Protein AF-A0A423SQ53-F1 (afdb_monomer)

Structure (mmCIF, N/CA/C/O backbone):
data_AF-A0A423SQ53-F1
#
_entry.id   AF-A0A423SQ53-F1
#
loop_
_atom_site.group_PDB
_atom_site.id
_atom_site.type_symbol
_atom_site.label_atom_id
_atom_site.label_alt_id
_atom_site.label_comp_id
_atom_site.label_asym_id
_atom_site.label_entity_id
_atom_site.label_seq_id
_atom_site.pdbx_PDB_ins_code
_atom_si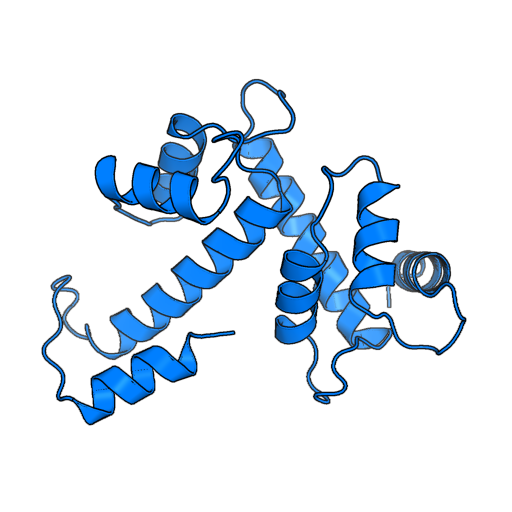te.Cartn_x
_atom_site.Cartn_y
_atom_site.Cartn_z
_atom_site.occupancy
_atom_site.B_iso_or_equiv
_atom_site.auth_seq_id
_atom_site.auth_comp_id
_atom_site.auth_asym_id
_atom_site.auth_atom_id
_atom_site.pdbx_PDB_model_num
ATOM 1 N N . MET A 1 1 ? -6.018 -8.595 -24.046 1.00 55.56 1 MET A N 1
ATOM 2 C CA . MET A 1 1 ? -5.252 -7.690 -23.165 1.00 55.56 1 MET A CA 1
ATOM 3 C C . MET A 1 1 ? -5.189 -6.324 -23.821 1.00 55.56 1 MET A C 1
ATOM 5 O O . MET A 1 1 ? -5.112 -6.282 -25.043 1.00 55.56 1 MET A O 1
ATOM 9 N N . ASP A 1 2 ? -5.276 -5.246 -23.039 1.00 64.12 2 ASP A N 1
ATOM 10 C CA . ASP A 1 2 ? -5.103 -3.875 -23.538 1.00 64.12 2 ASP A CA 1
ATOM 11 C C . ASP A 1 2 ? -3.692 -3.737 -24.159 1.00 64.12 2 ASP A C 1
ATOM 13 O O . ASP A 1 2 ? -2.714 -4.070 -23.480 1.00 64.12 2 ASP A O 1
ATOM 17 N N . PRO A 1 3 ? -3.553 -3.299 -25.428 1.00 65.38 3 PRO A N 1
ATOM 18 C CA . PRO A 1 3 ? -2.254 -3.109 -26.080 1.00 65.38 3 PRO A CA 1
ATOM 19 C C . PRO A 1 3 ? -1.289 -2.227 -25.276 1.00 65.38 3 PRO A C 1
ATOM 21 O O . PRO A 1 3 ? -0.073 -2.421 -25.337 1.00 65.38 3 PRO A O 1
ATOM 24 N N . ASN A 1 4 ? -1.829 -1.300 -24.482 1.00 80.25 4 ASN A N 1
ATOM 25 C CA . ASN A 1 4 ? -1.044 -0.406 -23.641 1.00 80.25 4 ASN A CA 1
ATOM 26 C C . ASN A 1 4 ? -0.337 -1.155 -22.502 1.00 80.25 4 ASN A C 1
ATOM 28 O O . ASN A 1 4 ? 0.798 -0.818 -22.180 1.00 80.25 4 ASN A O 1
ATOM 32 N N . ILE A 1 5 ? -0.946 -2.212 -21.944 1.00 84.62 5 ILE A N 1
ATOM 33 C CA . ILE A 1 5 ? -0.355 -3.007 -20.851 1.00 84.62 5 ILE A CA 1
ATOM 34 C C . ILE A 1 5 ? 0.900 -3.735 -21.332 1.00 84.62 5 ILE A C 1
ATOM 36 O O . ILE A 1 5 ? 1.901 -3.751 -20.627 1.00 84.62 5 ILE A O 1
ATOM 40 N N . VAL A 1 6 ? 0.881 -4.294 -22.547 1.00 88.56 6 VAL A N 1
ATOM 41 C CA . VAL A 1 6 ? 2.044 -5.002 -23.114 1.00 88.56 6 VAL A CA 1
ATOM 42 C C . VAL A 1 6 ? 3.200 -4.039 -23.373 1.00 88.56 6 VAL A C 1
ATOM 44 O O . VAL A 1 6 ? 4.351 -4.362 -23.088 1.00 88.56 6 VAL A O 1
ATOM 47 N N . SER A 1 7 ? 2.900 -2.850 -23.903 1.00 88.00 7 SER A N 1
ATOM 48 C CA . SER A 1 7 ? 3.916 -1.817 -24.113 1.00 88.00 7 SER A CA 1
ATOM 49 C C . SER A 1 7 ? 4.521 -1.351 -22.794 1.00 88.00 7 SER A C 1
ATOM 51 O O . SER A 1 7 ? 5.728 -1.146 -22.723 1.00 88.00 7 SER A O 1
ATOM 53 N N . TRP A 1 8 ? 3.693 -1.174 -21.764 1.00 88.00 8 TRP A N 1
ATOM 54 C CA . TRP A 1 8 ? 4.161 -0.724 -20.460 1.00 88.00 8 TRP A CA 1
ATOM 55 C C . TRP A 1 8 ? 4.971 -1.813 -19.761 1.00 88.00 8 TRP A C 1
ATOM 57 O O . TRP A 1 8 ? 6.058 -1.528 -19.283 1.00 88.00 8 TRP A O 1
ATOM 67 N N . PHE A 1 9 ? 4.522 -3.071 -19.808 1.00 91.31 9 PHE A N 1
ATOM 68 C CA . PHE A 1 9 ? 5.272 -4.217 -19.290 1.00 91.31 9 PHE A CA 1
ATOM 69 C C . PHE A 1 9 ? 6.694 -4.259 -19.857 1.00 91.31 9 PHE A C 1
ATOM 71 O O . PHE A 1 9 ? 7.653 -4.288 -19.100 1.00 91.31 9 PHE A O 1
ATOM 78 N N . ARG A 1 10 ? 6.838 -4.158 -21.185 1.00 91.12 10 ARG A N 1
ATOM 79 C CA . ARG A 1 10 ? 8.154 -4.130 -21.849 1.00 91.12 10 ARG A CA 1
ATOM 80 C C . ARG A 1 10 ? 9.003 -2.909 -21.499 1.00 91.12 10 ARG A C 1
ATOM 82 O O . ARG A 1 10 ? 10.210 -2.949 -21.673 1.00 91.12 10 ARG A O 1
ATOM 89 N N . ALA A 1 11 ? 8.381 -1.805 -21.092 1.00 89.06 11 ALA A N 1
ATOM 90 C CA . ALA A 1 11 ? 9.107 -0.623 -20.638 1.00 89.06 11 ALA A CA 1
ATOM 91 C C . ALA A 1 11 ? 9.590 -0.761 -19.184 1.00 89.06 11 ALA A C 1
ATOM 93 O O . ALA A 1 11 ? 10.542 -0.086 -18.800 1.00 89.06 11 ALA A O 1
ATOM 94 N N . VAL A 1 12 ? 8.923 -1.599 -18.384 1.00 91.25 12 VAL A N 1
ATOM 95 C CA . VAL A 1 12 ? 9.280 -1.880 -16.986 1.00 91.25 12 VAL A CA 1
ATOM 96 C C . VAL A 1 12 ? 10.313 -3.000 -16.889 1.00 91.25 12 VAL A C 1
ATOM 98 O O . VAL A 1 12 ? 11.249 -2.862 -16.113 1.00 91.25 12 VAL A O 1
ATOM 101 N N . ASP A 1 13 ? 10.135 -4.074 -17.661 1.00 94.06 13 ASP A N 1
ATOM 102 C CA . ASP A 1 13 ? 11.033 -5.234 -17.756 1.00 94.06 13 ASP A CA 1
ATOM 103 C C . ASP A 1 13 ? 12.348 -4.814 -18.437 1.00 94.06 13 ASP A C 1
ATOM 105 O O . ASP A 1 13 ? 12.472 -4.824 -19.665 1.00 94.06 13 ASP A O 1
ATOM 109 N N . GLN A 1 14 ? 13.307 -4.335 -17.639 1.00 91.12 14 GLN A N 1
ATOM 110 C CA . GLN A 1 14 ? 14.540 -3.727 -18.146 1.00 91.12 14 GLN A CA 1
ATOM 111 C C . GLN A 1 14 ? 15.532 -4.786 -18.611 1.00 91.12 14 GLN A C 1
ATOM 113 O O . GLN A 1 14 ? 16.293 -4.552 -19.556 1.00 91.12 14 GLN A O 1
ATOM 118 N N . ASP A 1 15 ? 15.537 -5.940 -17.945 1.00 93.06 15 ASP A N 1
ATOM 119 C CA . ASP A 1 15 ? 16.428 -7.045 -18.275 1.00 93.06 15 ASP A CA 1
ATOM 120 C C . ASP A 1 15 ? 15.853 -8.002 -19.336 1.00 93.06 15 ASP A C 1
ATOM 122 O O . ASP A 1 15 ? 16.588 -8.840 -19.861 1.00 93.06 15 ASP A O 1
ATOM 126 N N . ASN A 1 16 ? 14.597 -7.799 -19.754 1.00 92.81 16 ASN A N 1
ATOM 127 C CA . ASN A 1 16 ? 13.857 -8.645 -20.697 1.00 92.81 16 ASN A CA 1
ATOM 128 C C . ASN A 1 16 ? 13.741 -10.101 -20.219 1.00 92.81 16 ASN A C 1
ATOM 130 O O . ASN A 1 16 ? 13.718 -11.031 -21.036 1.00 92.81 16 ASN A O 1
ATOM 134 N N . SER A 1 17 ? 13.680 -10.316 -18.906 1.00 94.75 17 SER A N 1
ATOM 135 C CA . SER A 1 17 ? 13.484 -11.641 -18.316 1.00 94.75 17 SER A CA 1
ATOM 136 C C . SER A 1 17 ? 12.072 -12.184 -18.545 1.00 94.75 17 SER A C 1
ATOM 138 O O . SER A 1 17 ? 11.839 -13.386 -18.382 1.00 94.75 17 SER A O 1
ATOM 140 N N . GLY A 1 18 ? 11.123 -11.330 -18.946 1.00 93.44 18 GLY A N 1
ATOM 141 C CA . GLY A 1 18 ? 9.709 -11.675 -19.047 1.00 93.44 18 GLY A CA 1
ATOM 142 C C . GLY A 1 18 ? 8.994 -11.677 -17.696 1.00 93.44 18 GLY A C 1
ATOM 143 O O . GLY A 1 18 ? 7.837 -12.104 -17.629 1.00 93.44 18 GLY A O 1
ATOM 144 N N . GLN A 1 19 ? 9.655 -11.199 -16.640 1.00 95.25 19 GLN A N 1
ATOM 145 C CA . GLN A 1 19 ? 9.114 -11.039 -15.295 1.00 95.25 19 GLN A CA 1
ATOM 146 C C . GLN A 1 19 ? 9.549 -9.688 -14.730 1.00 95.25 19 GLN A C 1
ATOM 148 O O . GLN A 1 19 ? 10.648 -9.232 -14.998 1.00 95.25 19 GLN A O 1
ATOM 153 N N . ILE A 1 20 ? 8.691 -9.048 -13.939 1.00 95.62 20 ILE A N 1
ATOM 154 C CA . ILE A 1 20 ? 9.008 -7.765 -13.305 1.00 95.62 20 ILE A CA 1
ATOM 155 C C . ILE A 1 20 ? 9.297 -7.997 -11.828 1.00 95.62 20 ILE A C 1
ATOM 157 O O . ILE A 1 20 ? 8.453 -8.518 -11.092 1.00 95.62 20 ILE A O 1
ATOM 161 N N . ASN A 1 21 ? 10.468 -7.560 -11.376 1.00 95.44 21 ASN A N 1
ATOM 162 C CA . ASN A 1 21 ? 10.825 -7.562 -9.961 1.00 95.44 21 ASN A CA 1
ATOM 163 C C . ASN A 1 21 ? 10.491 -6.223 -9.265 1.00 95.44 21 ASN A C 1
ATOM 165 O O . ASN A 1 21 ? 10.114 -5.225 -9.886 1.00 95.44 21 ASN A O 1
ATOM 169 N N . ALA A 1 22 ? 10.618 -6.189 -7.934 1.00 93.94 22 ALA A N 1
ATOM 170 C CA . ALA A 1 22 ? 10.271 -5.011 -7.131 1.00 93.94 22 ALA A CA 1
ATOM 171 C C . ALA A 1 22 ? 11.114 -3.768 -7.465 1.00 93.94 22 ALA A C 1
ATOM 173 O O . ALA A 1 22 ? 10.611 -2.645 -7.366 1.00 93.94 22 ALA A O 1
ATOM 174 N N . LEU A 1 23 ? 12.376 -3.958 -7.857 1.00 92.69 23 LEU A N 1
ATOM 175 C CA . LEU A 1 23 ? 13.278 -2.869 -8.219 1.00 92.69 23 LEU A CA 1
ATOM 176 C C . LEU A 1 23 ? 12.867 -2.248 -9.559 1.00 92.69 23 LEU A C 1
ATOM 178 O O . LEU A 1 23 ? 12.746 -1.027 -9.650 1.00 92.69 23 LEU A O 1
ATOM 182 N N . GLU A 1 24 ? 12.596 -3.073 -10.567 1.00 93.69 24 GLU A N 1
ATOM 183 C CA . GLU A 1 24 ? 12.116 -2.632 -11.882 1.00 93.69 24 GLU A CA 1
ATOM 184 C C . GLU A 1 24 ? 10.791 -1.878 -11.775 1.00 93.69 24 GLU A C 1
ATOM 186 O O . GLU A 1 24 ? 10.658 -0.764 -12.292 1.00 93.69 24 GLU A O 1
ATOM 191 N N . LEU A 1 25 ? 9.837 -2.431 -11.018 1.00 91.62 25 LEU A N 1
ATOM 192 C CA . LEU A 1 25 ? 8.555 -1.780 -10.763 1.00 91.62 25 LEU A CA 1
ATOM 193 C C . LEU A 1 25 ? 8.740 -0.422 -10.068 1.00 91.62 25 LEU A C 1
ATOM 195 O O . LEU A 1 25 ? 8.146 0.575 -10.482 1.00 91.62 25 LEU A O 1
ATOM 199 N N . SER A 1 26 ? 9.589 -0.367 -9.039 1.00 90.31 26 SER A N 1
ATOM 200 C CA . SER A 1 26 ? 9.893 0.863 -8.300 1.00 90.31 26 SER A CA 1
ATOM 201 C C . SER A 1 26 ? 10.467 1.950 -9.210 1.00 90.31 26 SER A C 1
ATOM 203 O O . SER A 1 26 ? 10.000 3.092 -9.195 1.00 90.31 26 SER A O 1
ATOM 205 N N . GLN A 1 27 ? 11.433 1.594 -10.057 1.00 87.88 27 GLN A N 1
ATOM 206 C CA . GLN A 1 27 ? 12.056 2.528 -10.993 1.00 87.88 27 GLN A CA 1
ATOM 207 C C . GLN A 1 27 ? 11.072 3.027 -12.056 1.00 87.88 27 GLN A C 1
ATOM 209 O O . GLN A 1 27 ? 11.041 4.222 -12.359 1.00 87.88 27 GLN A O 1
ATOM 214 N N . ALA A 1 28 ? 10.230 2.147 -12.598 1.00 85.00 28 ALA A N 1
ATOM 215 C CA . ALA A 1 28 ? 9.243 2.537 -13.596 1.00 85.00 28 ALA A CA 1
ATOM 216 C C . ALA A 1 28 ? 8.182 3.492 -13.028 1.00 85.00 28 ALA A C 1
ATOM 218 O O . ALA A 1 28 ? 7.859 4.505 -13.654 1.00 85.00 28 ALA A O 1
ATOM 219 N N . LEU A 1 29 ? 7.687 3.223 -11.815 1.00 81.00 29 LEU A N 1
ATOM 220 C CA . LEU A 1 29 ? 6.707 4.085 -11.148 1.00 81.00 29 LEU A CA 1
ATOM 221 C C . LEU A 1 29 ? 7.304 5.449 -10.767 1.00 81.00 29 LEU A C 1
ATOM 223 O O . LEU A 1 29 ? 6.611 6.461 -10.862 1.00 81.00 29 LEU A O 1
ATOM 227 N N . GLN A 1 30 ? 8.595 5.503 -10.419 1.00 73.62 30 GLN A N 1
ATOM 228 C CA . GLN A 1 30 ? 9.317 6.757 -10.169 1.00 73.62 30 GLN A CA 1
ATOM 229 C C . G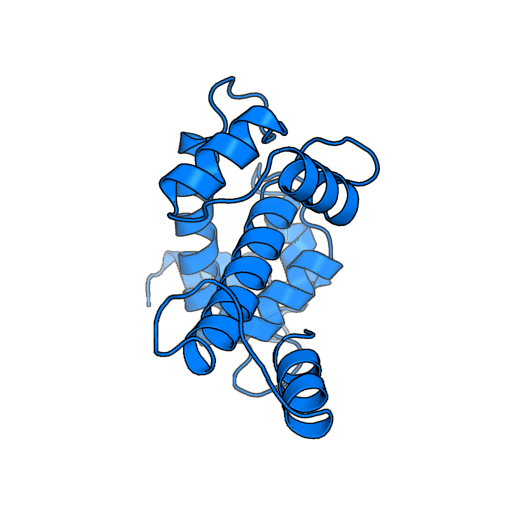LN A 1 30 ? 9.419 7.649 -11.413 1.00 73.62 30 GLN A C 1
ATOM 231 O O . GLN A 1 30 ? 9.307 8.872 -11.310 1.00 73.62 30 GLN A O 1
ATOM 236 N N . ASN A 1 31 ? 9.603 7.053 -12.592 1.00 60.47 31 ASN A N 1
ATOM 237 C CA . ASN A 1 31 ? 9.758 7.792 -13.846 1.00 60.47 31 ASN A CA 1
ATOM 238 C C . ASN A 1 31 ? 8.416 8.298 -14.417 1.00 60.47 31 ASN A C 1
ATOM 240 O O . ASN A 1 31 ? 8.397 9.227 -15.224 1.00 60.47 31 ASN A O 1
ATOM 244 N N . GLY A 1 32 ? 7.286 7.733 -13.980 1.00 56.50 32 GLY A N 1
ATOM 245 C CA . GLY A 1 32 ? 5.939 8.019 -14.492 1.00 56.50 32 GLY A CA 1
ATOM 246 C C . GLY A 1 32 ? 5.230 9.256 -13.921 1.00 56.50 32 GLY A C 1
ATOM 247 O O . GLY A 1 32 ? 4.019 9.375 -14.086 1.00 56.50 32 GLY A O 1
ATOM 248 N N . SER A 1 33 ? 5.938 10.184 -13.260 1.00 56.66 33 SER A N 1
ATOM 249 C CA . SER A 1 33 ? 5.364 11.317 -12.491 1.00 56.66 33 SER A CA 1
ATOM 250 C C . SER A 1 33 ? 4.594 10.930 -11.222 1.00 56.66 33 SER A C 1
ATOM 252 O O . SER A 1 33 ? 3.911 11.771 -10.637 1.00 56.66 33 SER A O 1
ATOM 254 N N . TRP A 1 34 ? 4.681 9.675 -10.777 1.00 57.81 34 TRP A N 1
ATOM 255 C CA . TRP A 1 34 ? 4.069 9.224 -9.528 1.00 57.81 34 TRP A CA 1
ATOM 256 C C . TRP A 1 34 ? 5.134 9.276 -8.428 1.00 57.81 34 TRP A C 1
ATOM 258 O O . TRP A 1 34 ? 6.308 9.000 -8.671 1.00 57.81 34 TRP A O 1
ATOM 268 N N . SER A 1 35 ? 4.751 9.731 -7.232 1.00 61.41 35 SER A N 1
ATOM 269 C CA . SER A 1 35 ? 5.653 9.882 -6.079 1.00 61.41 35 SER A CA 1
ATOM 270 C C . SER A 1 35 ? 6.534 8.646 -5.896 1.00 61.41 35 SER A C 1
ATOM 272 O O . SER A 1 35 ? 6.052 7.545 -6.135 1.00 61.41 35 SER A O 1
ATOM 274 N N . LYS A 1 36 ? 7.782 8.808 -5.435 1.00 70.50 36 LYS A N 1
ATOM 275 C CA . LYS A 1 36 ? 8.742 7.701 -5.309 1.00 70.50 36 LYS A CA 1
ATOM 276 C C . LYS A 1 36 ? 8.153 6.508 -4.550 1.00 70.50 36 LYS A C 1
ATOM 278 O O . LYS A 1 36 ? 8.101 6.541 -3.325 1.00 70.50 36 LYS A O 1
ATOM 283 N N . PHE A 1 37 ? 7.752 5.467 -5.278 1.00 84.75 37 PHE A N 1
ATOM 284 C CA . PHE A 1 37 ? 7.390 4.191 -4.681 1.00 84.75 37 PHE A CA 1
ATOM 285 C C . PHE A 1 37 ? 8.648 3.587 -4.070 1.00 84.75 37 PHE A C 1
ATOM 287 O O . PHE A 1 37 ? 9.691 3.520 -4.726 1.00 84.75 37 PHE A O 1
ATOM 294 N N . SER A 1 38 ? 8.566 3.174 -2.808 1.00 87.31 38 SER A N 1
ATOM 295 C CA . SER A 1 38 ? 9.652 2.403 -2.212 1.00 87.31 38 SER A CA 1
ATOM 296 C C . SER A 1 38 ? 9.681 0.986 -2.798 1.00 87.31 38 SER A C 1
ATOM 298 O O . SER A 1 38 ? 8.655 0.442 -3.217 1.00 87.31 38 SER A O 1
ATOM 300 N N . GLU A 1 39 ? 10.859 0.364 -2.818 1.00 89.94 39 GLU A N 1
ATOM 301 C CA . GLU A 1 39 ? 10.993 -1.040 -3.227 1.00 89.94 39 GLU A CA 1
ATOM 302 C C . GLU A 1 39 ? 10.191 -1.974 -2.304 1.00 89.94 39 GLU A C 1
ATOM 304 O O . GLU A 1 39 ? 9.613 -2.957 -2.756 1.00 89.94 39 GLU A O 1
ATOM 309 N N . GLU A 1 40 ? 10.087 -1.636 -1.016 1.00 88.75 40 GLU A N 1
ATOM 310 C CA . GLU A 1 40 ? 9.292 -2.373 -0.028 1.00 88.75 40 GLU A CA 1
ATOM 311 C C . GLU A 1 40 ? 7.797 -2.329 -0.368 1.00 88.75 40 GLU A C 1
ATOM 313 O O . GLU A 1 40 ? 7.137 -3.370 -0.382 1.00 88.75 40 GLU A O 1
ATOM 318 N N . SER A 1 41 ? 7.280 -1.146 -0.717 1.00 89.94 41 SER A N 1
ATOM 319 C CA . SER A 1 41 ? 5.909 -0.970 -1.204 1.00 89.94 41 SER A CA 1
ATOM 320 C C . SER A 1 41 ? 5.681 -1.769 -2.490 1.00 89.94 41 SER A C 1
ATOM 322 O O . SER A 1 41 ? 4.665 -2.450 -2.620 1.00 89.94 41 SER A O 1
ATOM 324 N N . CYS A 1 42 ? 6.636 -1.738 -3.427 1.00 92.19 42 CYS A N 1
ATOM 325 C CA . CYS A 1 42 ? 6.559 -2.493 -4.682 1.00 92.19 42 CYS A CA 1
ATOM 326 C C . CYS A 1 42 ? 6.539 -4.001 -4.452 1.00 92.19 42 CYS A C 1
ATOM 328 O O . CYS A 1 42 ? 5.707 -4.689 -5.034 1.00 92.19 42 CYS A O 1
ATOM 330 N N . ARG A 1 43 ? 7.387 -4.509 -3.556 1.00 92.81 43 ARG A N 1
ATOM 331 C CA . ARG A 1 43 ? 7.405 -5.923 -3.174 1.00 92.81 43 ARG A CA 1
ATOM 332 C C . ARG A 1 43 ? 6.089 -6.350 -2.531 1.00 92.81 43 ARG A C 1
ATOM 334 O O . ARG A 1 43 ? 5.549 -7.389 -2.890 1.00 92.81 43 ARG A O 1
ATOM 341 N N . MET A 1 44 ? 5.528 -5.533 -1.636 1.00 90.19 44 MET A N 1
ATOM 342 C CA . MET A 1 44 ? 4.207 -5.815 -1.069 1.00 90.19 44 MET A CA 1
ATOM 343 C C . MET A 1 44 ? 3.125 -5.857 -2.152 1.00 90.19 44 MET A C 1
ATOM 345 O O . MET A 1 44 ? 2.277 -6.740 -2.113 1.00 90.19 44 MET A O 1
ATOM 349 N N . MET A 1 45 ? 3.147 -4.928 -3.109 1.00 91.19 45 MET A N 1
ATOM 350 C CA . MET A 1 45 ? 2.185 -4.915 -4.211 1.00 91.19 45 MET A CA 1
ATOM 351 C C . MET A 1 45 ? 2.343 -6.120 -5.143 1.00 91.19 45 MET A C 1
ATOM 353 O O . MET A 1 45 ? 1.332 -6.693 -5.529 1.00 91.19 45 MET A O 1
ATOM 357 N N . ILE A 1 46 ? 3.574 -6.534 -5.455 1.00 93.00 46 ILE A N 1
ATOM 358 C CA . ILE A 1 46 ? 3.861 -7.768 -6.205 1.00 93.00 46 ILE A CA 1
ATOM 359 C C . ILE A 1 46 ? 3.236 -8.967 -5.491 1.00 93.00 46 ILE A C 1
ATOM 361 O O . ILE A 1 46 ? 2.430 -9.668 -6.091 1.00 93.00 46 ILE A O 1
ATOM 365 N N . ASN A 1 47 ? 3.474 -9.117 -4.185 1.00 91.50 47 ASN A N 1
ATOM 366 C CA . ASN A 1 47 ? 2.941 -10.230 -3.392 1.00 91.50 47 ASN A CA 1
ATOM 367 C C . ASN A 1 47 ? 1.400 -10.319 -3.374 1.00 91.50 47 ASN A C 1
ATOM 369 O O . ASN A 1 47 ? 0.856 -11.353 -2.994 1.00 91.50 47 ASN A O 1
ATOM 373 N N . LEU A 1 48 ? 0.672 -9.250 -3.725 1.00 89.12 48 LEU A N 1
ATOM 374 C CA . LEU A 1 48 ? -0.794 -9.287 -3.822 1.00 89.12 48 LEU A CA 1
ATOM 375 C C . LEU A 1 48 ? -1.294 -9.973 -5.100 1.00 89.12 48 LEU A C 1
ATOM 377 O O . LEU A 1 48 ? -2.434 -10.436 -5.114 1.00 89.12 48 LEU A O 1
ATOM 381 N N . PHE A 1 49 ? -0.474 -9.999 -6.151 1.00 92.00 49 PHE A N 1
ATOM 382 C CA . PHE A 1 49 ? -0.838 -10.484 -7.486 1.00 92.00 49 PHE A CA 1
ATOM 383 C C . PHE A 1 49 ? 0.033 -11.645 -7.971 1.00 92.00 49 PHE A C 1
ATOM 385 O O . PHE A 1 49 ? -0.360 -12.304 -8.925 1.00 92.00 49 PHE A O 1
ATOM 392 N N . ASP A 1 50 ? 1.168 -11.895 -7.318 1.00 93.19 50 ASP A N 1
ATOM 393 C CA . ASP A 1 50 ? 2.052 -13.040 -7.536 1.00 93.19 50 ASP A CA 1
ATOM 394 C C . ASP A 1 50 ? 1.346 -14.340 -7.107 1.00 93.19 50 ASP A C 1
ATOM 396 O O . ASP A 1 50 ? 1.362 -14.750 -5.939 1.00 93.19 50 ASP A O 1
ATOM 400 N N . HIS A 1 51 ? 0.645 -14.948 -8.063 1.00 89.88 51 HIS A N 1
ATOM 401 C CA . HIS A 1 51 ? -0.133 -16.165 -7.858 1.00 89.88 51 HIS A CA 1
ATOM 402 C C . HIS A 1 51 ? 0.719 -17.424 -8.006 1.00 89.88 51 HIS A C 1
ATOM 404 O O . HIS A 1 51 ? 0.344 -18.471 -7.473 1.00 89.88 51 HIS A O 1
ATOM 410 N N . ASP A 1 52 ? 1.827 -17.337 -8.744 1.00 90.19 52 ASP A N 1
ATOM 411 C CA . ASP A 1 52 ? 2.771 -18.435 -8.942 1.00 90.19 52 ASP A CA 1
ATOM 412 C C . ASP A 1 52 ? 3.909 -18.465 -7.904 1.00 90.19 52 ASP A C 1
ATOM 414 O O . ASP A 1 52 ? 4.675 -19.431 -7.861 1.00 90.19 52 ASP A O 1
ATOM 418 N N . HIS A 1 53 ? 3.938 -17.486 -6.994 1.00 90.19 53 HIS A N 1
ATOM 419 C CA . HIS A 1 53 ? 4.879 -17.352 -5.880 1.00 90.19 53 HIS A CA 1
ATOM 420 C C . HIS A 1 53 ? 6.339 -17.279 -6.331 1.00 90.19 53 HIS A C 1
ATOM 422 O O . HIS A 1 53 ? 7.242 -17.815 -5.679 1.00 90.19 53 HIS A O 1
ATOM 428 N N . THR A 1 54 ? 6.573 -16.612 -7.456 1.00 92.56 54 THR A N 1
ATOM 429 C CA . THR A 1 54 ? 7.913 -16.407 -8.016 1.00 92.56 54 THR A CA 1
ATOM 430 C C . THR A 1 54 ? 8.684 -15.292 -7.310 1.00 92.56 54 THR A C 1
ATOM 432 O O . THR A 1 54 ? 9.910 -15.225 -7.420 1.00 92.56 54 THR A O 1
ATOM 435 N N . GLY A 1 55 ? 7.995 -14.425 -6.560 1.00 92.31 55 GLY A N 1
ATOM 436 C CA . GLY A 1 55 ? 8.541 -13.177 -6.027 1.00 92.31 55 GLY A CA 1
ATOM 437 C C . GLY A 1 55 ? 8.660 -12.072 -7.085 1.00 92.31 55 GLY A C 1
ATOM 438 O O . GLY A 1 55 ? 9.245 -11.017 -6.820 1.00 92.31 55 GLY A O 1
ATOM 439 N N . THR A 1 56 ? 8.113 -12.312 -8.274 1.00 95.19 56 THR A N 1
ATOM 440 C CA . THR A 1 56 ? 8.050 -11.407 -9.424 1.00 95.19 56 THR A CA 1
ATOM 441 C C . THR A 1 56 ? 6.639 -11.432 -10.006 1.00 95.19 56 THR A C 1
ATOM 443 O O . THR A 1 56 ? 5.785 -12.154 -9.508 1.00 95.19 56 THR A O 1
ATOM 446 N N . ILE A 1 57 ? 6.358 -10.617 -11.025 1.00 95.62 57 ILE A N 1
ATOM 447 C CA . ILE A 1 57 ? 5.073 -10.676 -11.738 1.00 95.62 57 ILE A CA 1
ATOM 448 C C . ILE A 1 57 ? 5.272 -10.881 -13.232 1.00 95.62 57 ILE A C 1
ATOM 450 O O . ILE A 1 57 ? 6.070 -10.195 -13.876 1.00 95.62 57 ILE A O 1
ATOM 454 N N . ASN A 1 58 ? 4.493 -11.791 -13.803 1.00 95.06 58 ASN A N 1
ATOM 455 C CA . ASN A 1 58 ? 4.421 -11.987 -15.247 1.00 95.06 58 ASN A CA 1
ATOM 456 C C . ASN A 1 58 ? 3.459 -10.971 -15.904 1.00 95.06 58 ASN A C 1
ATOM 458 O O . ASN A 1 58 ? 2.785 -10.182 -15.239 1.00 95.06 58 ASN A O 1
ATOM 462 N N . LEU A 1 59 ? 3.359 -10.981 -17.239 1.00 92.94 59 LEU A N 1
ATOM 463 C CA . LEU A 1 59 ? 2.514 -10.038 -17.992 1.00 92.94 59 LEU A CA 1
ATOM 464 C C . LEU A 1 59 ? 1.032 -10.061 -17.572 1.00 92.94 59 LEU A C 1
ATOM 466 O O . LEU A 1 59 ? 0.361 -9.025 -17.598 1.00 92.94 59 LEU A O 1
ATOM 470 N N . GLN A 1 60 ? 0.502 -11.232 -17.211 1.00 92.62 60 GLN A N 1
ATOM 471 C CA . GLN A 1 60 ? -0.897 -11.366 -16.812 1.00 92.62 60 GLN A CA 1
ATOM 472 C C . GLN A 1 60 ? -1.150 -10.722 -15.449 1.00 92.62 60 GLN A C 1
ATOM 474 O O . GLN A 1 60 ? -2.099 -9.948 -15.310 1.00 92.62 60 GLN A O 1
ATOM 479 N N . GLU A 1 61 ? -0.301 -11.015 -14.471 1.00 94.38 61 GLU A N 1
ATOM 480 C CA . GLU A 1 61 ? -0.362 -10.443 -13.122 1.00 94.38 61 GLU A CA 1
ATOM 481 C C . GLU A 1 61 ? -0.102 -8.938 -13.157 1.00 94.38 61 GLU A C 1
ATOM 483 O O . GLU A 1 61 ? -0.828 -8.156 -12.541 1.00 94.38 61 GLU A O 1
ATOM 488 N N . PHE A 1 62 ? 0.850 -8.510 -13.988 1.00 93.12 62 PHE A N 1
ATOM 489 C CA . PHE A 1 62 ? 1.140 -7.105 -14.220 1.00 93.12 62 PHE A CA 1
ATOM 490 C C . PHE A 1 62 ? -0.087 -6.325 -14.711 1.00 93.12 62 PHE A C 1
ATOM 492 O O . PHE A 1 62 ? -0.344 -5.222 -14.235 1.00 93.12 62 PHE A O 1
ATOM 499 N N . GLY A 1 63 ? -0.898 -6.887 -15.613 1.00 92.00 63 GLY A N 1
ATOM 500 C CA . GLY A 1 63 ? -2.125 -6.225 -16.065 1.00 92.00 63 GLY A CA 1
ATOM 501 C C . GLY A 1 63 ? -3.132 -5.973 -14.935 1.00 92.00 63 GLY A C 1
ATOM 502 O O . GLY A 1 63 ? -3.786 -4.923 -14.903 1.00 92.00 63 GLY A O 1
ATOM 503 N N . GLN A 1 64 ? -3.233 -6.904 -13.983 1.00 92.12 64 GLN A N 1
ATOM 504 C CA . GLN A 1 64 ? -4.089 -6.752 -12.805 1.00 92.12 64 GLN A CA 1
ATOM 505 C C . GLN A 1 64 ? -3.523 -5.704 -11.846 1.00 92.12 64 GLN A C 1
ATOM 507 O O . GLN A 1 64 ? -4.246 -4.786 -11.452 1.00 92.12 64 GLN A O 1
ATOM 512 N N . LEU A 1 65 ? -2.222 -5.782 -11.552 1.00 91.75 65 LEU A N 1
ATOM 513 C CA . LEU A 1 65 ? -1.529 -4.811 -10.713 1.00 91.75 65 LEU A CA 1
ATOM 514 C C . LEU A 1 65 ? -1.627 -3.392 -11.289 1.00 91.75 65 LEU A C 1
ATOM 516 O O . LEU A 1 65 ? -1.943 -2.448 -10.569 1.00 91.75 65 LEU A O 1
ATOM 520 N N . PHE A 1 66 ? -1.408 -3.227 -12.593 1.00 89.12 66 PHE A N 1
ATOM 521 C CA . PHE A 1 66 ? -1.492 -1.931 -13.262 1.00 89.12 66 PHE A CA 1
ATOM 522 C C . PHE A 1 66 ? -2.898 -1.336 -13.160 1.00 89.12 66 PHE A C 1
ATOM 524 O O . PHE A 1 66 ? -3.061 -0.157 -12.845 1.00 89.12 66 PHE A O 1
ATOM 531 N N . THR A 1 67 ? -3.931 -2.153 -13.374 1.00 89.75 67 THR A N 1
ATOM 532 C CA . THR A 1 67 ? -5.327 -1.719 -13.211 1.00 89.75 67 THR A CA 1
ATOM 533 C C . THR A 1 67 ? -5.601 -1.295 -11.767 1.00 89.75 67 THR A C 1
ATOM 535 O O . THR A 1 67 ? -6.183 -0.236 -11.532 1.00 89.75 67 THR A O 1
ATOM 538 N N . PHE A 1 68 ? -5.133 -2.085 -10.800 1.00 90.81 68 PHE A N 1
ATOM 539 C CA . PHE A 1 68 ? -5.267 -1.801 -9.376 1.00 90.81 68 PHE A CA 1
ATOM 540 C C . PHE A 1 68 ? -4.590 -0.482 -8.978 1.00 90.81 68 PHE A C 1
ATOM 542 O O . PHE A 1 68 ? -5.220 0.356 -8.335 1.00 90.81 68 PHE A O 1
ATOM 549 N N . ILE A 1 69 ? -3.345 -0.246 -9.404 1.00 88.25 69 ILE A N 1
ATOM 550 C CA . ILE A 1 69 ? -2.628 1.004 -9.110 1.00 88.25 69 ILE A CA 1
ATOM 551 C C . ILE A 1 69 ? -3.370 2.209 -9.706 1.00 88.25 69 ILE A C 1
ATOM 553 O O . ILE A 1 69 ? -3.555 3.209 -9.014 1.00 88.25 69 ILE A O 1
ATOM 557 N N . ASN A 1 70 ? -3.854 2.119 -10.950 1.00 86.81 70 ASN A N 1
ATOM 558 C CA . ASN A 1 70 ? -4.599 3.217 -11.579 1.00 86.81 70 ASN A CA 1
ATOM 559 C C . ASN A 1 70 ? -5.898 3.558 -10.838 1.00 86.81 70 ASN A C 1
ATOM 561 O O . ASN A 1 70 ? -6.198 4.735 -10.642 1.00 86.81 70 ASN A O 1
ATOM 565 N N . GLN A 1 71 ? -6.635 2.554 -10.355 1.00 89.50 71 GLN A N 1
ATOM 566 C CA . GLN A 1 71 ? -7.816 2.790 -9.518 1.00 89.50 71 GLN A CA 1
ATOM 567 C C . GLN A 1 71 ? -7.448 3.541 -8.233 1.00 89.50 71 GLN A C 1
ATOM 569 O O . GLN A 1 71 ? -8.116 4.506 -7.858 1.00 89.50 71 GLN A O 1
ATOM 574 N N . TRP A 1 72 ? -6.354 3.152 -7.576 1.00 89.00 72 TRP A N 1
ATOM 575 C CA . TRP A 1 72 ? -5.889 3.847 -6.377 1.00 89.00 72 TRP A CA 1
ATOM 576 C C . TRP A 1 72 ? -5.403 5.265 -6.643 1.00 89.00 72 TRP A C 1
ATOM 578 O O . TRP A 1 72 ? -5.590 6.121 -5.784 1.00 89.00 72 TRP A O 1
ATOM 588 N N . ILE A 1 73 ? -4.841 5.547 -7.816 1.00 87.00 73 ILE A N 1
ATOM 589 C CA . ILE A 1 73 ? -4.464 6.910 -8.211 1.00 87.00 73 ILE A CA 1
ATOM 590 C C . ILE A 1 73 ? -5.685 7.813 -8.290 1.00 87.00 73 ILE A C 1
ATOM 592 O O . ILE A 1 73 ? -5.644 8.943 -7.803 1.00 87.00 73 ILE A O 1
ATOM 596 N N . GLU A 1 74 ? -6.780 7.333 -8.878 1.00 87.69 74 GLU A N 1
ATOM 597 C CA . GLU A 1 74 ? -8.020 8.105 -8.932 1.00 87.69 74 GLU A CA 1
ATOM 598 C C . GLU A 1 74 ? -8.560 8.397 -7.533 1.00 87.69 74 GLU A C 1
ATOM 600 O O . GLU A 1 74 ? -8.988 9.518 -7.259 1.00 87.69 74 GLU A O 1
ATOM 605 N N . VAL A 1 75 ? -8.511 7.411 -6.635 1.00 88.06 75 VAL A N 1
ATOM 606 C CA . VAL A 1 75 ? -8.918 7.579 -5.235 1.00 88.06 75 VAL A CA 1
ATOM 607 C C . VAL A 1 75 ? -8.003 8.574 -4.521 1.00 88.06 75 VAL A C 1
ATOM 609 O O . VAL A 1 75 ? -8.488 9.503 -3.882 1.00 88.06 75 VAL A O 1
ATOM 612 N N . TYR A 1 76 ? -6.690 8.430 -4.675 1.00 87.88 76 TYR A N 1
ATOM 613 C CA . TYR A 1 76 ? -5.689 9.295 -4.061 1.00 87.88 76 TYR A CA 1
ATOM 614 C C . TYR A 1 76 ? -5.868 10.757 -4.479 1.00 87.88 76 TYR A C 1
ATOM 616 O O . TYR A 1 76 ? -5.952 11.634 -3.625 1.00 87.88 76 TYR A O 1
ATOM 624 N N . ARG A 1 77 ? -6.048 11.019 -5.780 1.00 86.62 77 ARG A N 1
ATOM 625 C CA . ARG A 1 77 ? -6.290 12.370 -6.316 1.00 86.62 77 ARG A CA 1
ATOM 626 C C . ARG A 1 77 ? -7.582 13.011 -5.815 1.00 86.62 77 ARG A C 1
ATOM 628 O O . ARG A 1 77 ? -7.686 14.229 -5.800 1.00 86.62 77 ARG A O 1
ATOM 635 N N . ARG A 1 78 ? -8.589 12.222 -5.427 1.00 88.31 78 ARG A N 1
ATOM 636 C CA . ARG A 1 78 ? -9.815 12.767 -4.816 1.00 88.31 78 ARG A CA 1
ATOM 637 C C . ARG A 1 78 ? -9.580 13.259 -3.388 1.00 88.31 78 ARG A C 1
ATOM 639 O O . ARG A 1 78 ? -10.345 14.099 -2.913 1.00 88.31 78 ARG A O 1
ATOM 646 N N . PHE A 1 79 ? -8.579 12.709 -2.704 1.00 86.75 79 PHE A N 1
ATOM 647 C CA . PHE A 1 79 ? -8.280 13.014 -1.307 1.00 86.75 79 PHE A CA 1
ATOM 648 C C . PHE A 1 79 ? -7.135 14.006 -1.118 1.00 86.75 79 PHE A C 1
ATOM 650 O O . PHE A 1 79 ? -7.167 14.723 -0.124 1.00 86.75 79 PHE A O 1
ATOM 657 N N . ASP A 1 80 ? -6.202 14.087 -2.068 1.00 84.62 80 ASP A N 1
ATOM 658 C CA . ASP A 1 80 ? -5.208 15.161 -2.201 1.00 84.62 80 ASP A CA 1
ATOM 659 C C . ASP A 1 80 ? -5.906 16.459 -2.655 1.00 84.62 80 ASP A C 1
ATOM 661 O O . ASP A 1 80 ? -5.950 16.799 -3.839 1.00 84.62 80 ASP A O 1
ATOM 665 N N . LYS A 1 81 ? -6.573 17.142 -1.716 1.00 79.06 81 LYS A N 1
ATOM 666 C CA . LYS A 1 81 ? -7.452 18.283 -2.028 1.00 79.06 81 LYS A CA 1
ATOM 667 C C . LYS A 1 81 ? -6.661 19.533 -2.368 1.00 79.06 81 LYS A C 1
ATOM 669 O O . LYS A 1 81 ? -7.151 20.379 -3.121 1.00 79.06 81 LYS A O 1
ATOM 674 N N . ASP A 1 82 ? -5.484 19.673 -1.773 1.00 81.75 82 ASP A N 1
ATOM 675 C CA . ASP A 1 82 ? -4.594 20.800 -2.011 1.00 81.75 82 ASP A CA 1
ATOM 676 C C . ASP A 1 82 ? -3.680 20.597 -3.232 1.00 81.75 82 ASP A C 1
ATOM 678 O O . ASP A 1 82 ? -2.985 21.533 -3.627 1.00 81.75 82 ASP A O 1
ATOM 682 N N . ASN A 1 83 ? -3.760 19.432 -3.893 1.00 80.69 83 ASN A N 1
ATOM 683 C CA . ASN A 1 83 ? -2.893 19.023 -5.001 1.00 80.69 83 ASN A CA 1
ATOM 684 C C . ASN A 1 83 ? -1.405 19.137 -4.639 1.00 80.69 83 ASN A C 1
ATOM 686 O O . ASN A 1 83 ? -0.571 19.462 -5.491 1.00 80.69 83 ASN A O 1
ATOM 690 N N . SER A 1 84 ? -1.065 18.893 -3.373 1.00 82.50 84 SER A N 1
ATOM 691 C CA . SER A 1 84 ? 0.321 18.877 -2.907 1.00 82.50 84 SER A CA 1
ATOM 692 C C . SER A 1 84 ? 1.099 17.675 -3.449 1.00 82.50 84 SER A C 1
ATOM 694 O O . SER A 1 84 ? 2.331 17.660 -3.397 1.00 82.50 84 SER A O 1
ATOM 696 N N . GLY A 1 85 ? 0.401 16.668 -3.986 1.00 81.12 85 GLY A N 1
ATOM 697 C CA . GLY A 1 85 ? 0.970 15.390 -4.398 1.00 81.12 85 GLY A CA 1
ATOM 698 C C . GLY A 1 85 ? 1.130 14.411 -3.233 1.00 81.1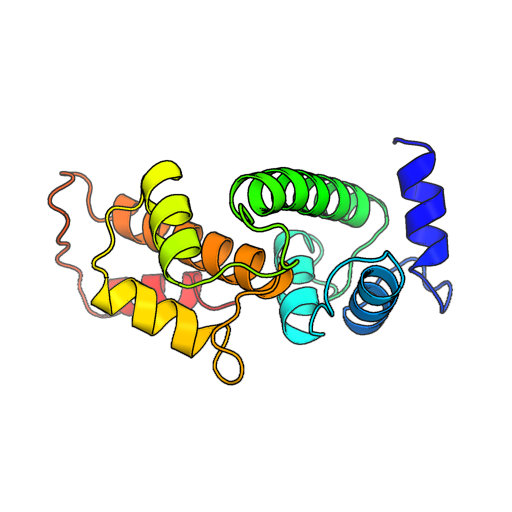2 85 GLY A C 1
ATOM 699 O O . GLY A 1 85 ? 1.610 13.290 -3.437 1.00 81.12 85 GLY A O 1
ATOM 700 N N . THR A 1 86 ? 0.726 14.801 -2.021 1.00 86.62 86 THR A N 1
ATOM 701 C CA . THR A 1 86 ? 0.803 14.015 -0.784 1.00 86.62 86 THR A CA 1
ATOM 702 C C . THR A 1 86 ? -0.489 14.110 0.010 1.00 86.62 86 THR A C 1
ATOM 704 O O . THR A 1 86 ? -1.144 15.137 -0.009 1.00 86.62 86 THR A O 1
ATOM 707 N N . ILE A 1 87 ? -0.845 13.061 0.747 1.00 88.75 87 ILE A N 1
ATOM 708 C CA . ILE A 1 87 ? -1.989 13.096 1.661 1.00 88.75 87 ILE A CA 1
ATOM 709 C C . ILE A 1 87 ? -1.505 13.452 3.068 1.00 88.75 87 ILE A C 1
ATOM 711 O O . ILE A 1 87 ? -0.707 12.733 3.679 1.00 88.75 87 ILE A O 1
ATOM 715 N N . SER A 1 88 ? -2.033 14.547 3.603 1.00 89.88 88 SER A N 1
ATOM 716 C CA . SER A 1 88 ? -1.838 14.959 4.991 1.00 89.88 88 SER A CA 1
ATOM 717 C C . SER A 1 88 ? -2.673 14.111 5.965 1.00 89.88 88 SER A C 1
ATOM 719 O O . SER A 1 88 ? -3.619 13.420 5.585 1.00 89.88 88 SER A O 1
ATOM 721 N N . GLU A 1 89 ? -2.366 14.160 7.264 1.00 90.44 89 GLU A N 1
ATOM 722 C CA . GLU A 1 89 ? -3.133 13.428 8.288 1.00 90.44 89 GLU A CA 1
ATOM 723 C C . GLU A 1 89 ? -4.649 13.753 8.292 1.00 90.44 89 GLU A C 1
ATOM 725 O O . GLU A 1 89 ? -5.447 12.810 8.337 1.00 90.44 89 GLU A O 1
ATOM 730 N N . PRO A 1 90 ? -5.094 15.026 8.187 1.00 90.19 90 PRO A N 1
ATOM 731 C CA . PRO A 1 90 ? -6.522 15.348 8.082 1.00 90.19 90 PRO A CA 1
ATOM 732 C C . PRO A 1 90 ? -7.192 14.791 6.816 1.00 90.19 90 PRO A C 1
ATOM 734 O O . PRO A 1 90 ? -8.360 14.384 6.847 1.00 90.19 90 PRO A O 1
ATOM 737 N N . GLU A 1 91 ? -6.466 14.753 5.698 1.00 91.44 91 GLU A N 1
ATOM 738 C CA . GLU A 1 91 ? -6.956 14.175 4.444 1.00 91.44 91 GLU A CA 1
ATOM 739 C C . GLU A 1 91 ? -7.047 12.655 4.539 1.00 91.44 91 GLU A C 1
ATOM 741 O O . GLU A 1 91 ? -8.065 12.088 4.146 1.00 91.44 91 GLU A O 1
ATOM 746 N N . LEU A 1 92 ? -6.057 11.997 5.154 1.00 91.31 92 LEU A N 1
ATOM 747 C CA . LEU A 1 92 ? -6.103 10.561 5.417 1.00 91.31 92 LEU A CA 1
ATOM 748 C C . LEU A 1 92 ? -7.282 10.201 6.325 1.00 91.31 92 LEU A C 1
ATOM 750 O O . LEU A 1 92 ? -7.988 9.232 6.055 1.00 91.31 92 LEU A O 1
ATOM 754 N N . MET A 1 93 ? -7.531 10.985 7.378 1.00 90.75 93 MET A N 1
ATOM 755 C CA . MET A 1 93 ? -8.690 10.788 8.251 1.00 90.75 93 MET A CA 1
ATOM 756 C C . MET A 1 93 ? -9.999 10.879 7.456 1.00 90.75 93 MET A C 1
ATOM 758 O O . MET A 1 93 ? -10.862 10.008 7.576 1.00 90.75 93 MET A O 1
ATOM 762 N N . SER A 1 94 ? -10.118 11.897 6.599 1.00 90.19 94 SER A N 1
ATOM 763 C CA . SER A 1 94 ? -11.279 12.075 5.722 1.00 90.19 94 SER A CA 1
ATOM 764 C C . SER A 1 94 ? -11.436 10.918 4.729 1.00 90.19 94 SER A C 1
ATOM 766 O O . SER A 1 94 ? -12.558 10.477 4.475 1.00 90.19 94 SER A O 1
ATOM 768 N N . ALA A 1 95 ? -10.326 10.415 4.185 1.00 90.56 95 ALA A N 1
ATOM 769 C CA . ALA A 1 95 ? -10.302 9.295 3.254 1.00 90.56 95 ALA A CA 1
ATOM 770 C C . ALA A 1 95 ? -10.769 7.999 3.916 1.00 90.56 95 ALA A C 1
ATOM 772 O O . ALA A 1 95 ? -11.715 7.371 3.446 1.00 90.56 95 ALA A O 1
ATOM 773 N N . LEU A 1 96 ? -10.171 7.645 5.056 1.00 90.25 96 LEU A N 1
ATOM 774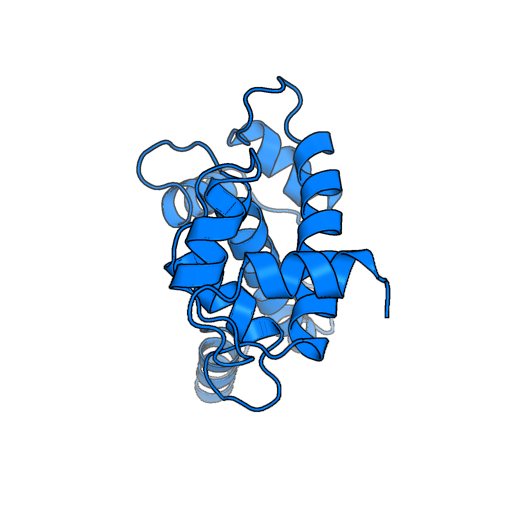 C CA . LEU A 1 96 ? -10.518 6.442 5.810 1.00 90.25 96 LEU A CA 1
ATOM 775 C C . LEU A 1 96 ? -11.991 6.462 6.237 1.00 90.25 96 LEU A C 1
ATOM 777 O O . LEU A 1 96 ? -12.684 5.459 6.071 1.00 90.25 96 LEU A O 1
ATOM 781 N N . GLN A 1 97 ? -12.503 7.613 6.679 1.00 90.06 97 GLN A N 1
ATOM 782 C CA . GLN A 1 97 ? -13.918 7.767 7.015 1.00 90.06 97 GLN A CA 1
ATOM 783 C C . GLN A 1 97 ? -14.834 7.556 5.798 1.00 90.06 97 GLN A C 1
ATOM 785 O O . GLN A 1 97 ? -15.823 6.830 5.895 1.00 90.06 97 GLN A O 1
ATOM 790 N N . GLN A 1 98 ? -14.508 8.140 4.639 1.00 87.62 98 GLN A N 1
ATOM 791 C CA . GLN A 1 98 ? -15.288 7.950 3.406 1.00 87.62 98 GLN A CA 1
ATOM 792 C C . GLN A 1 98 ? -15.229 6.514 2.876 1.00 87.62 98 GLN A C 1
ATOM 794 O O . GLN A 1 98 ? -16.184 6.043 2.264 1.00 87.62 98 GLN A O 1
ATOM 799 N N . MET A 1 99 ? -14.141 5.799 3.153 1.00 86.00 99 MET A N 1
ATOM 800 C CA . MET A 1 99 ? -13.984 4.378 2.836 1.00 86.00 99 MET A CA 1
ATOM 801 C C . MET A 1 99 ? -14.685 3.455 3.850 1.00 86.00 99 MET A C 1
ATOM 803 O O . MET A 1 99 ? -14.638 2.234 3.707 1.00 86.00 99 MET A O 1
ATOM 807 N N . GLY A 1 100 ? -15.369 4.021 4.852 1.00 88.06 100 GLY A N 1
ATOM 808 C CA . GLY A 1 100 ? -16.161 3.285 5.837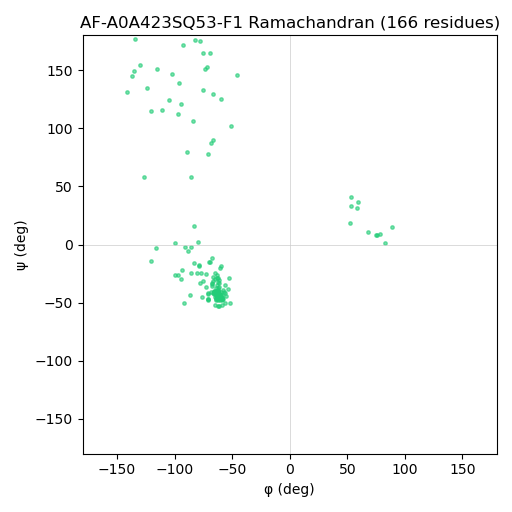 1.00 88.06 100 GLY A CA 1
ATOM 809 C C . GLY A 1 100 ? -15.384 2.839 7.078 1.00 88.06 100 GLY A C 1
ATOM 810 O O . GLY A 1 100 ? -15.875 1.991 7.827 1.00 88.06 100 GLY A O 1
ATOM 811 N N . PHE A 1 101 ? -14.190 3.388 7.316 1.00 87.88 101 PHE A N 1
ATOM 812 C CA . PHE A 1 101 ? -13.395 3.125 8.514 1.00 87.88 101 PHE A CA 1
ATOM 813 C C . PHE A 1 101 ? -13.608 4.219 9.567 1.00 87.88 101 PHE A C 1
ATOM 815 O O . PHE A 1 101 ? -13.165 5.356 9.415 1.00 87.88 101 PHE A O 1
ATOM 822 N N . ASN A 1 102 ? -14.238 3.852 10.684 1.00 87.06 102 ASN A N 1
ATOM 823 C CA . ASN A 1 102 ? -14.415 4.734 11.839 1.00 87.06 102 ASN A CA 1
ATOM 824 C C . ASN A 1 102 ? -13.225 4.603 12.797 1.00 87.06 102 ASN A C 1
ATOM 826 O O . ASN A 1 102 ? -13.292 3.886 13.795 1.00 87.06 102 ASN A O 1
ATOM 830 N N . LEU A 1 103 ? -12.122 5.274 12.469 1.00 90.31 103 LEU A N 1
ATOM 831 C CA . LEU A 1 103 ? -10.897 5.275 13.271 1.00 90.31 103 LEU A CA 1
ATOM 832 C C . LEU A 1 103 ? -10.769 6.568 14.077 1.00 90.31 103 LEU A C 1
ATOM 834 O O . LEU A 1 103 ? -11.179 7.641 13.634 1.00 90.31 103 LEU A O 1
ATOM 838 N N . THR A 1 104 ? -10.186 6.471 15.272 1.00 92.75 104 THR A N 1
ATOM 839 C CA . THR A 1 104 ? -9.938 7.649 16.110 1.00 92.75 104 THR A CA 1
ATOM 840 C C . THR A 1 104 ? -8.780 8.480 15.548 1.00 92.75 104 THR A C 1
ATOM 842 O O . THR A 1 104 ? -7.856 7.908 14.961 1.00 92.75 104 THR A O 1
ATOM 845 N N . PRO A 1 105 ? -8.755 9.810 15.768 1.00 92.50 105 PRO A N 1
ATOM 846 C CA . PRO A 1 105 ? -7.642 10.654 15.330 1.00 92.50 105 PRO A CA 1
ATOM 847 C C . PRO A 1 105 ? -6.281 10.157 15.833 1.00 92.50 105 PRO A C 1
ATOM 849 O O . PRO A 1 105 ? -5.305 10.155 15.094 1.00 92.50 105 PRO A O 1
ATOM 852 N N . GLN A 1 106 ? -6.223 9.653 17.070 1.00 93.94 106 GLN A N 1
ATOM 853 C CA . GLN A 1 106 ? -5.000 9.103 17.658 1.00 93.94 106 GLN A CA 1
ATOM 854 C C . GLN A 1 106 ? -4.503 7.873 16.889 1.00 93.94 106 GLN A C 1
ATOM 856 O O . GLN A 1 106 ? -3.302 7.719 16.672 1.00 93.94 106 GLN A O 1
ATOM 861 N N . PHE A 1 107 ? -5.420 7.004 16.459 1.00 92.25 107 PHE A N 1
ATOM 862 C CA . PHE A 1 107 ? -5.063 5.826 15.679 1.00 92.25 107 PHE A CA 1
ATOM 863 C C . PHE A 1 107 ? -4.664 6.190 14.244 1.00 92.25 107 PHE A C 1
ATOM 865 O O . PHE A 1 107 ? -3.720 5.613 13.712 1.00 92.25 107 PHE A O 1
ATOM 872 N N . VAL A 1 108 ? -5.309 7.189 13.632 1.00 92.50 108 VAL A N 1
ATOM 873 C CA . VAL A 1 108 ? -4.881 7.721 12.327 1.00 92.50 108 VAL A CA 1
ATOM 874 C C . VAL A 1 108 ? -3.472 8.310 12.419 1.00 92.50 108 VAL A C 1
ATOM 876 O O . VAL A 1 108 ? -2.622 7.971 11.599 1.00 92.50 108 VAL A O 1
ATOM 879 N N . GLY A 1 109 ? -3.174 9.095 13.457 1.00 92.31 109 GLY A N 1
ATOM 880 C CA . GLY A 1 109 ? -1.826 9.607 13.709 1.00 92.31 109 GLY A CA 1
ATOM 881 C C . GLY A 1 109 ? -0.788 8.492 13.872 1.00 92.31 109 GLY A C 1
ATOM 882 O O . GLY A 1 109 ? 0.314 8.588 13.325 1.00 92.31 109 GLY A O 1
ATOM 883 N N . PHE A 1 110 ? -1.153 7.391 14.540 1.00 92.12 110 PHE A N 1
ATOM 884 C CA . PHE A 1 110 ? -0.322 6.186 14.604 1.00 92.12 110 PHE A CA 1
ATOM 885 C C . PHE A 1 110 ? -0.078 5.578 13.213 1.00 92.12 110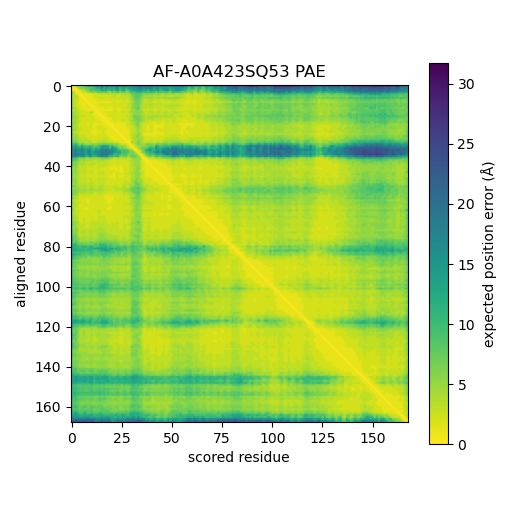 PHE A C 1
ATOM 887 O O . PHE A 1 110 ? 1.071 5.288 12.878 1.00 92.12 110 PHE A O 1
ATOM 894 N N . LEU A 1 111 ? -1.108 5.442 12.370 1.00 91.88 111 LEU A N 1
ATOM 895 C CA . LEU A 1 111 ? -0.955 4.950 10.994 1.00 91.88 111 LEU A CA 1
ATOM 896 C C . LEU A 1 111 ? -0.015 5.848 10.178 1.00 91.88 111 LEU A C 1
ATOM 898 O O . LEU A 1 111 ? 0.916 5.344 9.554 1.00 91.88 111 LEU A O 1
ATOM 902 N N . VAL A 1 112 ? -0.183 7.172 10.244 1.00 91.62 112 VAL A N 1
ATOM 903 C CA . VAL A 1 112 ? 0.724 8.124 9.578 1.00 91.62 112 VAL A CA 1
ATOM 904 C C . VAL A 1 112 ? 2.156 7.947 10.076 1.00 91.62 112 VAL A C 1
ATOM 906 O O . VAL A 1 112 ? 3.078 7.908 9.271 1.00 91.62 112 VAL A O 1
ATOM 909 N N . SER A 1 113 ? 2.366 7.779 11.385 1.00 91.50 113 SER A N 1
ATOM 910 C CA . SER A 1 113 ? 3.708 7.549 11.937 1.00 91.50 113 SER A CA 1
ATOM 911 C C . SER A 1 113 ? 4.327 6.222 11.483 1.00 91.50 113 SER A C 1
ATOM 913 O O . SER A 1 113 ? 5.542 6.133 11.336 1.00 91.50 113 SER A O 1
ATOM 915 N N . LYS A 1 114 ? 3.497 5.206 11.219 1.00 89.62 114 LYS A N 1
ATOM 916 C CA . LYS A 1 114 ? 3.932 3.884 10.767 1.00 89.62 114 LYS A CA 1
ATOM 917 C C . LYS A 1 114 ? 4.323 3.880 9.289 1.00 89.62 114 LYS A C 1
ATOM 919 O O . LYS A 1 114 ? 5.350 3.304 8.948 1.00 89.62 114 LYS A O 1
ATOM 924 N N . PHE A 1 115 ? 3.519 4.502 8.426 1.00 86.06 115 PHE A N 1
ATOM 925 C CA . PHE A 1 115 ? 3.716 4.457 6.970 1.00 86.06 115 PHE A CA 1
ATOM 926 C C . PHE A 1 115 ? 4.467 5.674 6.413 1.00 86.06 115 PHE A C 1
ATOM 928 O O . PHE A 1 115 ? 5.163 5.559 5.416 1.00 86.06 115 PHE A O 1
ATOM 935 N N . ALA A 1 116 ? 4.403 6.830 7.074 1.00 86.50 116 ALA A N 1
ATOM 936 C CA . ALA A 1 116 ? 5.121 8.048 6.693 1.00 86.50 116 ALA A CA 1
ATOM 937 C C . ALA A 1 116 ? 5.964 8.606 7.865 1.00 86.50 116 ALA A C 1
ATOM 939 O O . ALA A 1 116 ? 5.793 9.766 8.257 1.00 86.50 116 ALA A O 1
ATOM 940 N N . PRO A 1 117 ? 6.909 7.821 8.428 1.00 83.25 117 PRO A N 1
ATOM 941 C CA . PRO A 1 117 ? 7.596 8.151 9.683 1.00 83.25 117 PRO A CA 1
ATOM 942 C C . PRO A 1 117 ? 8.421 9.443 9.635 1.00 83.25 117 PRO A C 1
ATOM 944 O O . PRO A 1 117 ? 8.609 10.089 10.661 1.00 83.25 117 PRO A O 1
ATOM 947 N N . ARG A 1 118 ? 8.940 9.822 8.458 1.00 81.50 118 ARG A N 1
ATOM 948 C CA . ARG A 1 118 ? 9.840 10.980 8.312 1.00 81.50 118 ARG A CA 1
ATOM 949 C C . ARG A 1 118 ? 9.101 12.269 7.979 1.00 81.50 118 ARG A C 1
ATOM 951 O O . ARG A 1 118 ? 9.341 13.294 8.602 1.00 81.50 118 ARG A O 1
ATOM 958 N N . THR A 1 119 ? 8.239 12.224 6.970 1.00 83.06 119 THR A N 1
ATOM 959 C CA . THR A 1 119 ? 7.599 13.418 6.403 1.00 83.06 119 THR A CA 1
ATOM 960 C C . THR A 1 119 ? 6.241 13.706 7.028 1.00 83.06 119 THR A C 1
ATOM 962 O O . THR A 1 119 ? 5.770 14.833 6.928 1.00 83.06 119 THR A O 1
ATOM 965 N N . ARG A 1 120 ? 5.592 12.696 7.634 1.00 84.19 120 ARG A N 1
ATOM 966 C CA . ARG A 1 120 ? 4.154 12.700 7.965 1.00 84.19 120 ARG A CA 1
ATOM 967 C C . ARG A 1 120 ? 3.249 13.043 6.772 1.00 84.19 120 ARG A C 1
ATOM 969 O O . ARG A 1 120 ? 2.093 13.399 6.961 1.00 84.19 120 ARG A O 1
ATOM 976 N N . GLN A 1 121 ? 3.792 12.913 5.564 1.00 85.06 121 GLN A N 1
ATOM 977 C CA . GLN A 1 121 ? 3.112 13.110 4.295 1.00 85.06 121 GLN A CA 1
ATOM 978 C C . GLN A 1 121 ? 2.983 11.748 3.633 1.00 85.06 121 GLN A C 1
ATOM 980 O O . GLN A 1 121 ? 3.992 11.097 3.343 1.00 85.06 121 GLN A O 1
ATOM 985 N N . VAL A 1 122 ? 1.748 11.296 3.454 1.00 89.31 122 VAL A N 1
ATOM 986 C CA . VAL A 1 122 ? 1.444 9.968 2.934 1.00 89.31 122 VAL A CA 1
ATOM 987 C C . VAL A 1 122 ? 1.497 10.027 1.415 1.00 89.31 122 VAL A C 1
ATOM 989 O O . VAL A 1 122 ? 0.622 10.593 0.771 1.00 89.31 122 VAL A O 1
ATOM 992 N N . THR A 1 123 ? 2.552 9.454 0.847 1.00 89.75 123 THR A N 1
ATOM 993 C CA . THR A 1 123 ? 2.702 9.244 -0.597 1.00 89.75 123 THR A CA 1
ATOM 994 C C . THR A 1 123 ? 1.728 8.181 -1.102 1.00 89.75 123 THR A C 1
ATOM 996 O O . THR A 1 123 ? 1.173 7.408 -0.318 1.00 89.75 123 THR A O 1
ATOM 999 N N . LEU A 1 124 ? 1.529 8.107 -2.420 1.00 88.56 124 LEU A N 1
ATOM 1000 C CA . LEU A 1 124 ? 0.593 7.161 -3.032 1.00 88.56 124 LEU A CA 1
ATOM 1001 C C . LEU A 1 124 ? 0.892 5.705 -2.654 1.00 88.56 124 LEU A C 1
ATOM 1003 O O . LEU A 1 124 ? -0.022 4.946 -2.348 1.00 88.56 124 LEU A O 1
ATOM 1007 N N . ASP A 1 125 ? 2.162 5.314 -2.633 1.00 88.69 125 ASP A N 1
ATOM 1008 C CA . ASP A 1 125 ? 2.569 3.955 -2.285 1.00 88.69 125 ASP A CA 1
ATOM 1009 C C . ASP A 1 125 ? 2.234 3.613 -0.826 1.00 88.69 125 ASP A C 1
ATOM 1011 O O . ASP A 1 125 ? 1.619 2.583 -0.552 1.00 88.69 125 ASP A O 1
ATOM 1015 N N . ASN A 1 126 ? 2.528 4.529 0.099 1.00 90.00 126 ASN A N 1
ATOM 1016 C CA . ASN A 1 126 ? 2.153 4.421 1.507 1.00 90.00 126 ASN A CA 1
ATOM 1017 C C . ASN A 1 126 ? 0.632 4.399 1.693 1.00 90.00 126 ASN A C 1
ATOM 1019 O O . ASN A 1 126 ? 0.116 3.660 2.535 1.00 90.00 126 ASN A O 1
ATOM 1023 N N . PHE A 1 127 ? -0.103 5.177 0.899 1.00 90.00 127 PHE A N 1
ATOM 1024 C CA . PHE A 1 127 ? -1.560 5.176 0.907 1.00 90.00 127 PHE A CA 1
ATOM 1025 C C . PHE A 1 127 ? -2.117 3.819 0.463 1.00 90.00 127 PHE A C 1
ATOM 1027 O O . PHE A 1 127 ? -2.958 3.256 1.161 1.00 90.00 127 PHE A O 1
ATOM 1034 N N . ILE A 1 128 ? -1.620 3.252 -0.638 1.00 90.38 128 ILE A N 1
ATOM 1035 C CA . ILE A 1 128 ? -2.046 1.934 -1.132 1.00 90.38 128 ILE A CA 1
ATOM 1036 C C . ILE A 1 128 ? -1.730 0.855 -0.093 1.00 90.38 128 ILE A C 1
ATOM 1038 O O . ILE A 1 128 ? -2.623 0.121 0.330 1.00 90.38 128 ILE A O 1
ATOM 1042 N N . VAL A 1 129 ? -0.478 0.791 0.367 1.00 89.44 129 VAL A N 1
ATOM 1043 C CA . VAL A 1 129 ? -0.009 -0.212 1.334 1.00 89.44 129 VAL A CA 1
ATOM 1044 C C . VAL A 1 129 ? -0.805 -0.146 2.638 1.00 89.44 129 VAL A C 1
ATOM 1046 O O . VAL A 1 129 ? -1.289 -1.172 3.121 1.00 89.44 129 VAL A O 1
ATOM 1049 N N . SER A 1 130 ? -0.991 1.052 3.196 1.00 90.44 130 SER A N 1
ATOM 1050 C CA . SER A 1 130 ? -1.750 1.226 4.437 1.00 90.44 130 SER A CA 1
ATOM 1051 C C . SER A 1 130 ? -3.210 0.808 4.279 1.00 90.44 130 SER A C 1
ATOM 1053 O O . SER A 1 130 ? -3.715 0.056 5.112 1.00 90.44 130 SER A O 1
ATOM 1055 N N . ASN A 1 131 ? -3.878 1.209 3.196 1.00 89.69 131 ASN A N 1
ATOM 1056 C CA . ASN A 1 131 ? -5.272 0.845 2.958 1.00 89.69 131 ASN A CA 1
ATOM 1057 C C . ASN A 1 131 ? -5.455 -0.657 2.726 1.00 89.69 131 ASN A C 1
ATOM 1059 O O . ASN A 1 131 ? -6.391 -1.241 3.272 1.00 89.69 131 ASN A O 1
ATOM 1063 N N . VAL A 1 132 ? -4.554 -1.306 1.984 1.00 89.75 132 VAL A N 1
ATOM 1064 C CA . VAL A 1 132 ? -4.586 -2.765 1.798 1.00 89.75 132 VAL A CA 1
ATOM 1065 C C . VAL A 1 132 ? -4.414 -3.485 3.135 1.00 89.75 132 VAL A C 1
ATOM 1067 O O . VAL A 1 132 ? -5.182 -4.399 3.441 1.00 89.75 132 VAL A O 1
ATOM 1070 N N . GLN A 1 133 ? -3.458 -3.061 3.968 1.00 89.31 133 GLN A N 1
ATOM 1071 C CA . GLN A 1 133 ? -3.265 -3.653 5.296 1.00 89.31 133 GLN A CA 1
ATOM 1072 C C . GLN A 1 133 ? -4.487 -3.449 6.199 1.00 89.31 133 GLN A C 1
ATOM 1074 O O . GLN A 1 133 ? -4.940 -4.399 6.841 1.00 89.31 133 GLN A O 1
ATOM 1079 N N . ILE A 1 134 ? -5.062 -2.241 6.220 1.00 90.69 134 ILE A N 1
ATOM 1080 C CA . ILE A 1 134 ? -6.276 -1.937 6.990 1.00 90.69 134 ILE A CA 1
ATOM 1081 C C . ILE A 1 134 ? -7.443 -2.804 6.511 1.00 90.69 134 ILE A C 1
ATOM 1083 O O . ILE A 1 134 ? -8.142 -3.381 7.342 1.00 90.69 134 ILE A O 1
ATOM 1087 N N . GLN A 1 135 ? -7.645 -2.950 5.199 1.00 89.50 135 GLN A N 1
ATOM 1088 C CA . GLN A 1 135 ? -8.697 -3.801 4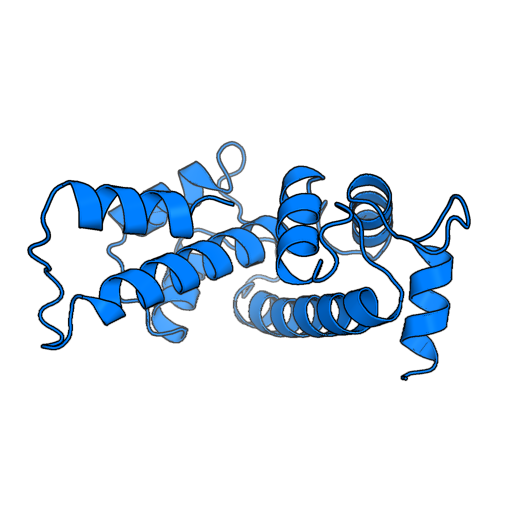.636 1.00 89.50 135 GLN A CA 1
ATOM 1089 C C . GLN A 1 135 ? -8.508 -5.271 5.015 1.00 89.50 135 GLN A C 1
ATOM 1091 O O . GLN A 1 135 ? -9.463 -5.904 5.464 1.00 89.50 135 GLN A O 1
ATOM 1096 N N . ARG A 1 136 ? -7.290 -5.813 4.890 1.00 88.56 136 ARG A N 1
ATOM 1097 C CA . ARG A 1 136 ? -6.982 -7.202 5.270 1.00 88.56 136 ARG A CA 1
ATOM 1098 C C . ARG A 1 136 ? -7.277 -7.463 6.744 1.00 88.56 136 ARG A C 1
ATOM 1100 O O . ARG A 1 136 ? -8.061 -8.359 7.057 1.00 88.56 136 ARG A O 1
ATOM 1107 N N . LEU A 1 137 ? -6.743 -6.620 7.628 1.00 91.06 137 LEU A N 1
ATOM 1108 C CA . LEU A 1 137 ? -6.974 -6.717 9.070 1.00 91.06 137 LEU A CA 1
ATOM 1109 C C . LEU A 1 137 ? -8.453 -6.531 9.428 1.00 91.06 137 LEU A C 1
ATOM 1111 O O . LEU A 1 137 ? -8.976 -7.276 10.251 1.00 91.06 137 LEU A O 1
ATOM 1115 N N . THR A 1 138 ? -9.152 -5.596 8.779 1.00 90.62 138 THR A N 1
ATOM 1116 C CA . THR A 1 138 ? -10.593 -5.380 8.989 1.00 90.62 138 THR A CA 1
ATOM 1117 C C . THR A 1 138 ? -11.402 -6.600 8.560 1.00 90.62 138 THR A C 1
ATOM 1119 O O . THR A 1 138 ? -12.301 -7.026 9.281 1.00 90.62 138 THR A O 1
ATOM 1122 N N . ASN A 1 139 ? -11.084 -7.197 7.410 1.00 90.12 139 ASN A N 1
ATOM 1123 C CA . ASN A 1 139 ? -11.759 -8.393 6.915 1.00 90.12 139 ASN A CA 1
ATOM 1124 C C . ASN A 1 139 ? -11.506 -9.593 7.830 1.00 90.12 139 ASN A C 1
ATOM 1126 O O . ASN A 1 139 ? -12.434 -10.346 8.121 1.00 90.12 139 ASN A O 1
ATOM 1130 N N . ALA A 1 140 ? -10.275 -9.755 8.317 1.00 91.31 140 ALA A N 1
ATOM 1131 C CA . ALA A 1 140 ? -9.942 -10.780 9.295 1.00 91.31 140 ALA A CA 1
ATOM 1132 C C . ALA A 1 140 ? -10.702 -10.564 10.610 1.00 91.31 140 ALA A C 1
ATOM 1134 O O . ALA A 1 140 ? -11.364 -11.479 11.086 1.00 91.31 140 ALA A O 1
ATOM 1135 N N . PHE A 1 141 ? -10.709 -9.340 11.142 1.00 92.31 141 PHE A N 1
ATOM 1136 C CA . PHE A 1 141 ? -11.456 -8.992 12.349 1.00 92.31 141 PHE A CA 1
ATOM 1137 C C . PHE A 1 141 ? -12.958 -9.275 12.201 1.00 92.31 141 PHE A C 1
ATOM 1139 O O . PHE A 1 141 ? -13.553 -9.929 13.055 1.00 92.31 141 PHE A O 1
ATOM 1146 N N . ARG A 1 142 ? -13.571 -8.859 11.084 1.00 90.88 142 ARG A N 1
ATOM 1147 C CA . ARG A 1 142 ? -15.006 -9.056 10.807 1.00 90.88 142 ARG A CA 1
ATOM 1148 C C . ARG A 1 142 ? -15.419 -10.522 10.700 1.00 90.88 142 ARG A C 1
ATOM 1150 O O . ARG A 1 142 ? -16.557 -10.837 11.027 1.00 90.88 142 ARG A O 1
ATOM 1157 N N . LYS A 1 143 ? -14.521 -11.423 10.281 1.00 91.12 143 LYS A N 1
ATOM 1158 C CA .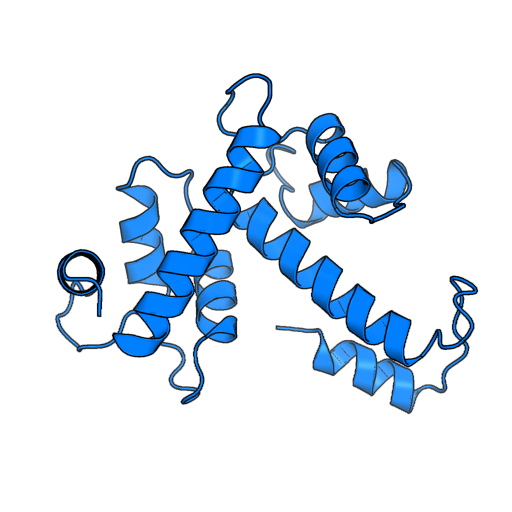 LYS A 1 143 ? -14.795 -12.873 10.304 1.00 91.12 143 LYS A CA 1
ATOM 1159 C C . LYS A 1 143 ? -15.046 -13.384 11.726 1.00 91.12 143 LYS A C 1
ATOM 1161 O O . LYS A 1 143 ? -15.823 -14.317 11.896 1.00 91.12 143 LYS A O 1
ATOM 1166 N N . HIS A 1 144 ? -14.422 -12.763 12.727 1.00 90.94 144 HIS A N 1
ATOM 1167 C CA . HIS A 1 144 ? -14.612 -13.099 14.137 1.00 90.94 144 HIS A CA 1
ATOM 1168 C C . HIS A 1 144 ? -15.683 -12.222 14.816 1.00 90.94 144 HIS A C 1
ATOM 1170 O O . HIS A 1 144 ? -16.382 -12.701 15.707 1.00 90.94 144 HIS A O 1
ATOM 1176 N N . ASP A 1 145 ? -15.886 -10.976 14.373 1.00 93.69 145 ASP A N 1
ATOM 1177 C CA . ASP A 1 145 ? -16.935 -10.068 14.871 1.00 93.69 145 ASP A CA 1
ATOM 1178 C C . ASP A 1 145 ? -18.288 -10.268 14.163 1.00 93.69 145 ASP A C 1
ATOM 1180 O O . ASP A 1 145 ? -18.863 -9.351 13.573 1.00 93.69 145 ASP A O 1
ATOM 1184 N N . THR A 1 146 ? -18.826 -11.487 14.222 1.00 89.19 146 THR A N 1
ATOM 1185 C CA . THR A 1 146 ? -20.097 -11.853 13.556 1.00 89.19 146 THR A CA 1
ATOM 1186 C C . THR A 1 146 ? -21.310 -11.049 14.038 1.00 89.19 146 THR A C 1
ATOM 1188 O O . THR A 1 146 ? -22.319 -10.970 13.341 1.00 89.19 146 THR A O 1
ATOM 1191 N N . GLN A 1 147 ? -21.219 -10.441 15.223 1.00 91.81 147 GLN A N 1
ATOM 1192 C CA . GLN A 1 147 ? -22.280 -9.637 15.836 1.00 91.81 147 GLN A CA 1
ATOM 1193 C C . GLN A 1 147 ? -22.073 -8.1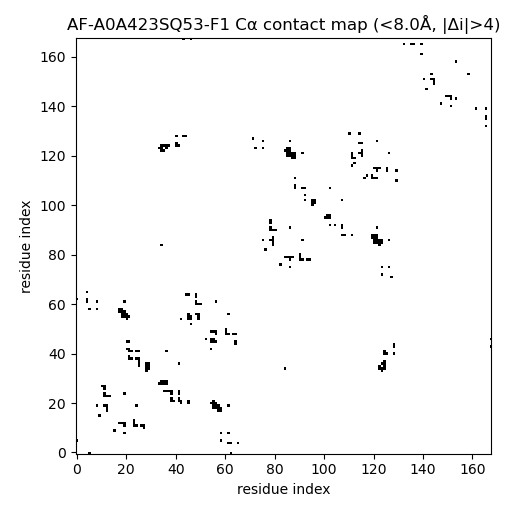26 15.653 1.00 91.81 147 GLN A C 1
ATOM 1195 O O . GLN A 1 147 ? -22.890 -7.354 16.152 1.00 91.81 147 GLN A O 1
ATOM 1200 N N . MET A 1 148 ? -21.012 -7.703 14.953 1.00 88.94 148 MET A N 1
ATOM 1201 C CA . MET A 1 148 ? -20.669 -6.296 14.701 1.00 88.94 148 MET A CA 1
ATOM 1202 C C . MET A 1 148 ? -20.588 -5.450 15.983 1.00 88.94 148 MET A C 1
ATOM 1204 O O . MET A 1 148 ? -21.070 -4.318 16.035 1.00 88.94 148 MET A O 1
ATOM 1208 N N . LYS A 1 149 ? -20.000 -6.009 17.044 1.00 92.69 149 LYS A N 1
ATOM 1209 C CA . LYS A 1 149 ? -19.840 -5.332 18.339 1.00 92.69 149 LYS A CA 1
ATOM 1210 C C . LYS A 1 149 ? -18.615 -4.422 18.381 1.00 92.69 149 LYS A C 1
ATOM 1212 O O . LYS A 1 149 ? -18.498 -3.617 19.301 1.00 92.69 149 LYS A O 1
ATOM 1217 N N . GLY A 1 150 ? -17.688 -4.569 17.434 1.00 90.69 150 GLY A N 1
ATOM 1218 C CA . GLY A 1 150 ? -16.398 -3.880 17.446 1.00 90.69 150 GLY A CA 1
ATOM 1219 C C . GLY A 1 150 ? -15.405 -4.454 18.462 1.00 90.69 150 GLY A C 1
ATOM 1220 O O . GLY A 1 150 ? -14.341 -3.876 18.664 1.00 90.69 150 GLY A O 1
ATOM 1221 N N . VAL A 1 151 ? -15.727 -5.590 19.092 1.00 92.56 151 VAL A N 1
ATOM 1222 C CA . VAL A 1 151 ? -14.869 -6.301 20.050 1.00 92.56 151 VAL A CA 1
ATOM 1223 C C . VAL A 1 151 ? -15.021 -7.802 19.824 1.00 92.56 151 VAL A C 1
ATOM 1225 O O . VAL A 1 151 ? -16.140 -8.309 19.782 1.00 92.56 151 VAL A O 1
ATOM 1228 N N . ILE A 1 152 ? -13.896 -8.513 19.725 1.00 94.44 152 ILE A N 1
ATOM 1229 C CA . ILE A 1 152 ? -13.850 -9.976 19.606 1.00 94.44 152 ILE A CA 1
ATOM 1230 C C . ILE A 1 152 ? -13.183 -10.594 20.834 1.00 94.44 152 ILE A C 1
ATOM 1232 O O . ILE A 1 152 ? -12.311 -9.991 21.458 1.00 94.44 152 ILE A O 1
ATOM 1236 N N . THR A 1 153 ? -13.572 -11.820 21.168 1.00 94.44 153 THR A N 1
ATOM 1237 C CA . THR A 1 153 ? -12.876 -12.661 22.148 1.00 94.44 153 THR A CA 1
ATOM 1238 C C . THR A 1 153 ? -12.450 -13.932 21.434 1.00 94.44 153 THR A C 1
ATOM 1240 O O . THR A 1 153 ? -13.297 -14.691 20.974 1.00 94.44 153 THR A O 1
ATOM 1243 N N . ILE A 1 154 ? -11.141 -14.129 21.308 1.00 94.19 154 ILE A N 1
ATOM 1244 C CA . ILE A 1 154 ? -10.525 -15.257 20.602 1.00 94.19 154 ILE A CA 1
ATOM 1245 C C . ILE A 1 154 ? -9.461 -15.893 21.495 1.00 94.19 154 ILE A C 1
ATOM 1247 O O . ILE A 1 154 ? -8.928 -15.233 22.391 1.00 94.19 154 ILE A O 1
ATOM 1251 N N . ASN A 1 155 ? -9.173 -17.177 21.281 1.00 95.75 155 ASN A N 1
ATOM 1252 C CA . ASN A 1 155 ? -8.101 -17.858 22.005 1.00 95.75 155 ASN A CA 1
ATOM 1253 C C . ASN A 1 155 ? -6.719 -17.489 21.422 1.00 95.75 155 ASN A C 1
ATOM 1255 O O . ASN A 1 155 ? -6.612 -16.774 20.423 1.00 95.75 155 ASN A O 1
ATOM 1259 N N . TYR A 1 156 ? -5.652 -17.964 22.068 1.00 95.12 156 TYR A N 1
ATOM 1260 C CA . TYR A 1 156 ? -4.283 -17.648 21.660 1.00 95.12 156 TYR A CA 1
ATOM 1261 C C . TYR A 1 156 ? -3.945 -18.140 20.244 1.00 95.12 156 TYR A C 1
ATOM 1263 O O . TYR A 1 156 ? -3.349 -17.393 19.473 1.00 95.12 156 TYR A O 1
ATOM 1271 N N . GLU A 1 157 ? -4.340 -19.359 19.874 1.00 95.56 157 GLU A N 1
ATOM 1272 C CA . GLU A 1 157 ? -4.032 -19.925 18.554 1.00 95.56 157 GLU A CA 1
ATOM 1273 C C . GLU A 1 157 ? -4.777 -19.190 17.434 1.00 95.56 157 GLU A C 1
ATOM 1275 O O . GLU A 1 157 ? -4.178 -18.858 16.410 1.00 95.56 157 GLU A O 1
ATOM 1280 N N . ASP A 1 158 ? -6.042 -18.838 17.663 1.00 92.44 158 ASP A N 1
ATOM 1281 C CA . ASP A 1 158 ? -6.840 -18.022 16.747 1.00 92.44 158 ASP A CA 1
ATOM 1282 C C . ASP A 1 158 ? -6.226 -16.628 16.570 1.00 92.44 158 ASP A C 1
ATOM 1284 O O . ASP A 1 158 ? -6.160 -16.115 15.452 1.00 92.44 158 ASP A O 1
ATOM 1288 N N . PHE A 1 159 ? -5.719 -16.025 17.652 1.00 93.12 159 PHE A N 1
ATOM 1289 C CA . PHE A 1 159 ? -4.989 -14.760 17.575 1.00 93.12 159 PHE A CA 1
ATOM 1290 C C . PHE A 1 159 ? -3.707 -14.890 16.745 1.00 93.12 159 PHE A C 1
ATOM 1292 O O . PHE A 1 159 ? -3.465 -14.053 15.876 1.00 93.12 159 PHE A O 1
ATOM 1299 N N . MET A 1 160 ? -2.903 -15.933 16.968 1.00 93.94 160 MET A N 1
ATOM 1300 C CA . MET A 1 160 ? -1.673 -16.160 16.200 1.00 93.94 160 MET A CA 1
ATOM 1301 C C . MET A 1 160 ? -1.976 -16.403 14.716 1.00 93.94 160 MET A C 1
ATOM 1303 O O . MET A 1 160 ? -1.309 -15.837 13.852 1.00 93.94 160 MET A O 1
ATOM 1307 N N . SER A 1 161 ? -3.015 -17.184 14.412 1.00 90.62 161 SER A N 1
ATOM 1308 C CA . SER A 1 161 ? -3.483 -17.436 13.045 1.00 90.62 161 SER A CA 1
ATOM 1309 C C . SER A 1 161 ? -3.949 -16.146 12.359 1.00 90.62 161 SER A C 1
ATOM 1311 O O . SER A 1 161 ? -3.562 -15.853 11.222 1.00 90.62 161 SER A O 1
ATOM 1313 N N . LEU A 1 162 ? -4.710 -15.305 13.069 1.00 90.19 162 LEU A N 1
ATOM 1314 C CA . LEU A 1 162 ? -5.117 -13.986 12.587 1.00 90.19 162 LEU A CA 1
ATOM 1315 C C . LEU A 1 162 ? -3.903 -13.081 12.354 1.00 90.19 162 LEU A C 1
ATOM 1317 O O . LEU A 1 162 ? -3.827 -12.426 11.318 1.00 90.19 162 LEU A O 1
ATOM 1321 N N . ALA A 1 163 ? -2.939 -13.054 13.272 1.00 88.12 163 ALA A N 1
ATOM 1322 C CA . ALA A 1 163 ? -1.743 -12.235 13.130 1.00 88.12 163 ALA A CA 1
ATOM 1323 C C . ALA A 1 163 ? -0.918 -12.664 11.906 1.00 88.12 163 ALA A C 1
ATOM 1325 O O . ALA A 1 163 ? -0.664 -11.841 11.029 1.00 88.12 163 ALA A O 1
ATOM 1326 N N . PHE A 1 164 ? -0.569 -13.948 11.786 1.00 86.75 164 PHE A N 1
ATOM 1327 C CA . PHE A 1 164 ? 0.280 -14.436 10.696 1.00 86.75 164 PHE A CA 1
ATOM 1328 C C . PHE A 1 164 ? -0.385 -14.372 9.322 1.00 86.75 164 PHE A C 1
ATOM 1330 O O . PHE A 1 164 ? 0.280 -14.040 8.349 1.00 86.75 164 PHE A O 1
ATOM 1337 N N . SER A 1 165 ? -1.696 -14.609 9.227 1.00 80.88 165 SER A N 1
ATOM 1338 C CA . SER A 1 165 ? -2.417 -14.508 7.946 1.00 80.88 165 SER A CA 1
ATOM 1339 C C . SER A 1 165 ? -2.518 -13.078 7.398 1.00 80.88 165 SER A C 1
ATOM 1341 O O . SER A 1 165 ? -2.901 -12.885 6.241 1.00 80.88 165 SER A O 1
ATOM 1343 N N . ASN A 1 166 ? -2.188 -12.063 8.204 1.00 76.62 166 ASN A N 1
ATOM 1344 C CA . ASN A 1 166 ? -2.252 -10.651 7.823 1.00 76.62 166 ASN A CA 1
ATOM 1345 C C . ASN A 1 166 ? -0.891 -9.944 7.811 1.00 76.62 166 ASN A C 1
ATOM 1347 O O . ASN A 1 166 ? -0.827 -8.782 7.408 1.00 76.62 166 ASN A O 1
ATOM 1351 N N . VAL A 1 167 ? 0.183 -10.632 8.200 1.00 67.38 167 VAL A N 1
ATOM 1352 C CA . VAL A 1 167 ? 1.551 -10.196 7.903 1.00 67.38 167 VAL A CA 1
ATOM 1353 C C . VAL A 1 167 ? 1.820 -10.503 6.424 1.00 67.38 167 VAL A C 1
ATOM 1355 O O . VAL A 1 167 ? 1.443 -11.567 5.933 1.00 67.38 167 VAL A O 1
ATOM 1358 N N . VAL A 1 168 ? 2.377 -9.530 5.698 1.00 55.81 168 VAL A N 1
ATOM 1359 C CA . VAL A 1 168 ? 2.908 -9.715 4.334 1.00 55.81 168 VAL A CA 1
ATOM 1360 C C . VAL A 1 168 ? 4.378 -10.066 4.436 1.00 55.81 168 VAL A C 1
ATOM 1362 O O . VAL A 1 168 ? 5.051 -9.407 5.262 1.00 55.81 168 VAL A O 1
#

Nearest PDB structures (foldseek):
  3aak-assembly1_A-2  TM=9.108E-01  e=2.413E-14  Homo sapiens
  5gqq-assembly1_C  TM=9.079E-01  e=6.582E-14  Homo sapiens
  2zn9-assembly1_B  TM=8.960E-01  e=8.697E-14  Homo sapiens
  5jjg-assembly1_A-2  TM=9.016E-01  e=8.226E-14  Mus musculus
  4okh-assembly1_A  TM=7.312E-01  e=2.709E-11  Homo sapiens

pLDDT: mean 87.88, std 8.11, range [55.56, 95.75]

Foldseek 3Di:
DPPVLVVLQVVLPPVPPQWHALVSVQVSCVVPPAPRADSVLSLVLQVVQPPVPPSTGHSVSSVVSVVVLVVLVVLVVVLPPVVPQWHALVSQCVSCVVVVHPDDSVVSQVLLCVLVVDPSTQGSSSSSVSVVLVVLLVVLVCVQPVVVPPDGDDDPVSVVVSVVVSDD

Secondary structure (DSSP, 8-state):
--HHHHHHHHHH-SS-SSSB-HHHHHHHHHHTTS----HHHHHHHHHHH-SS-SSSB-HHHHHHHHHHHHHHHHHHHHH-TT--SSB-HHHHHHHHHHTT----HHHHHHHHHHHSTTTS-B-HHHHHHHHHHHHHHHHHHHHH-TT--S-----HHHHHHHHHHH--

Sequence (168 aa):
MDPNIVSWFRAVDQDNSGQINALELSQALQNGSWSKFSEESCRMMINLFDHDHTGTINLQEFGQLFTFINQWIEVYRRFDKDNSGTISEPELMSALQQMGFNLTPQFVGFLVSKFAPRTRQVTLDNFIVSNVQIQRLTNAFRKHDTQMKGVITINYEDFMSLAFSNVV

Radius of gyration: 17.46 Å; Cα contacts (8 Å, |Δi|>4): 174; chains: 1; bounding box: 39×41×48 Å

Solvent-accessible surface area (backbone atoms only — not comparable to full-atom values): 9600 Å² total; per-residue (Å²): 130,65,72,64,51,58,57,47,48,61,69,33,28,79,84,69,76,69,47,37,42,30,64,39,51,17,54,43,43,40,73,68,84,42,66,78,37,46,47,69,50,32,41,55,55,39,65,75,51,32,82,85,70,76,80,31,31,41,73,70,36,43,49,54,54,52,54,51,53,54,54,50,48,58,54,49,59,70,43,25,78,83,68,76,77,40,31,42,65,73,35,47,51,53,44,41,44,75,73,71,43,93,69,53,70,71,56,49,53,49,50,40,49,70,63,17,65,86,76,53,46,35,35,65,47,42,47,52,54,50,51,53,51,50,49,49,49,49,52,56,49,48,72,66,28,77,79,73,71,89,68,75,88,74,56,72,67,58,48,51,52,56,51,59,76,60,57,129

Organism: Penaeus vannamei (NCBI:txid6689)

InterPro domains:
  IPR002048 EF-hand domain [PF13405] (72-100)
  IPR002048 EF-hand domain [PF13499] (9-66)
  IPR002048 EF-hand domain [PS50222] (1-35)
  IPR002048 EF-hand domain [PS50222] (67-102)
  IPR002048 EF-hand domain [SM00054] (4-32)
  IPR002048 EF-hand domain [SM00054] (41-69)
  IPR002048 EF-hand domain [SM00054] (71-99)
  IPR011992 EF-hand domain pair [SSF47473] (4-161)
  IPR018247 EF-Hand 1, calcium-binding site [PS00018] (13-25)
  IPR018247 EF-Hand 1, calcium-binding site [PS00018] (80-92)
  IPR051426 Peflin/Sorcin Calcium-Binding [PTHR46212] (1-165)

Mean predicted aligned error: 5.35 Å